Protein AF-A0A9P0JZD2-F1 (afdb_monomer)

pLDDT: mean 80.15, std 13.13, range [44.97, 94.06]

Radius of gyration: 17.5 Å; Cα contacts (8 Å, |Δi|>4): 7; chains: 1; bounding box: 36×21×42 Å

Structure (mmCIF, N/CA/C/O backbone):
data_AF-A0A9P0JZD2-F1
#
_entry.id   AF-A0A9P0JZD2-F1
#
loop_
_atom_site.group_PDB
_atom_site.id
_atom_site.type_symbol
_atom_site.label_atom_id
_atom_site.label_alt_id
_atom_site.label_comp_id
_atom_site.label_asym_id
_atom_site.label_entity_id
_atom_site.label_seq_id
_atom_site.pdbx_PDB_ins_code
_atom_site.Cartn_x
_atom_site.Cartn_y
_atom_site.Cartn_z
_atom_site.occupancy
_atom_site.B_iso_or_equiv
_atom_site.auth_seq_id
_atom_site.auth_comp_id
_atom_site.auth_asym_id
_atom_site.auth_atom_id
_atom_site.pdbx_PDB_model_num
ATOM 1 N N . MET A 1 1 ? 5.981 -11.691 -26.739 1.00 73.81 1 MET A N 1
ATOM 2 C CA . MET A 1 1 ? 6.161 -11.688 -25.270 1.00 73.81 1 MET A CA 1
ATOM 3 C C . MET A 1 1 ? 4.791 -11.516 -24.620 1.00 73.81 1 MET A C 1
ATOM 5 O O . MET A 1 1 ? 4.037 -10.691 -25.128 1.00 73.81 1 MET A O 1
ATOM 9 N N . PRO A 1 2 ? 4.413 -12.283 -23.580 1.00 93.94 2 PRO A N 1
ATOM 10 C CA . PRO A 1 2 ? 3.106 -12.121 -22.944 1.00 93.94 2 PRO A CA 1
ATOM 11 C C . PRO A 1 2 ? 2.949 -10.700 -22.392 1.00 93.94 2 PRO A C 1
ATOM 13 O O . PRO A 1 2 ? 3.890 -10.154 -21.815 1.00 93.94 2 PRO A O 1
ATOM 16 N N . ASN A 1 3 ? 1.766 -10.108 -22.563 1.00 87.88 3 ASN A N 1
ATOM 17 C CA . ASN A 1 3 ? 1.534 -8.685 -22.289 1.00 87.88 3 ASN A CA 1
ATOM 18 C C . ASN A 1 3 ? 1.860 -8.302 -20.832 1.00 87.88 3 ASN A C 1
ATOM 20 O O . ASN A 1 3 ? 2.441 -7.254 -20.566 1.00 87.88 3 ASN A O 1
ATOM 24 N N . THR A 1 4 ? 1.562 -9.189 -19.882 1.00 89.56 4 THR A N 1
ATOM 25 C CA . THR A 1 4 ? 1.888 -9.008 -18.461 1.00 89.56 4 THR A CA 1
ATOM 26 C C . THR A 1 4 ? 3.396 -8.960 -18.217 1.00 89.56 4 THR A C 1
ATOM 28 O O . THR A 1 4 ? 3.868 -8.119 -17.463 1.00 89.56 4 THR A O 1
ATOM 31 N N . VAL A 1 5 ? 4.168 -9.812 -18.899 1.00 89.19 5 VAL A N 1
ATOM 32 C CA . VAL A 1 5 ? 5.630 -9.858 -18.750 1.00 89.19 5 VAL A CA 1
ATOM 33 C C . 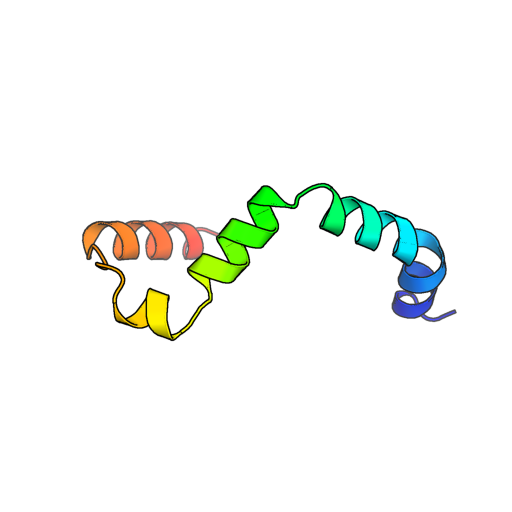VAL A 1 5 ? 6.256 -8.611 -19.384 1.00 89.19 5 VAL A C 1
ATOM 35 O O . VAL A 1 5 ? 7.159 -8.024 -18.802 1.00 89.19 5 VAL A O 1
ATOM 38 N N . HIS A 1 6 ? 5.748 -8.160 -20.539 1.00 92.31 6 HIS A N 1
ATOM 39 C CA . HIS A 1 6 ? 6.210 -6.923 -21.180 1.00 92.31 6 HIS A CA 1
ATOM 40 C C . HIS A 1 6 ? 5.990 -5.710 -20.270 1.00 92.31 6 HIS A C 1
ATOM 42 O O . HIS A 1 6 ? 6.905 -4.923 -20.056 1.00 92.31 6 HIS A O 1
ATOM 48 N N . LYS A 1 7 ? 4.801 -5.596 -19.666 1.00 90.94 7 LYS A N 1
ATOM 49 C CA . LYS A 1 7 ? 4.496 -4.501 -18.738 1.00 90.94 7 LYS A CA 1
ATOM 50 C C . LYS A 1 7 ? 5.410 -4.490 -17.515 1.00 90.94 7 LYS A C 1
ATOM 52 O O . LYS A 1 7 ? 5.848 -3.420 -17.115 1.00 90.94 7 LYS A O 1
ATOM 57 N N . VAL A 1 8 ? 5.713 -5.657 -16.947 1.00 90.88 8 VAL A N 1
ATOM 58 C CA . VAL A 1 8 ? 6.607 -5.761 -15.785 1.00 90.88 8 VAL A CA 1
ATOM 59 C C . VAL A 1 8 ? 8.044 -5.390 -16.150 1.00 90.88 8 VAL A C 1
ATOM 61 O O . VAL A 1 8 ? 8.659 -4.622 -15.421 1.00 90.88 8 VAL A O 1
ATOM 64 N N . LEU A 1 9 ? 8.577 -5.886 -17.272 1.00 92.12 9 LEU A N 1
ATOM 65 C CA . LEU A 1 9 ? 9.96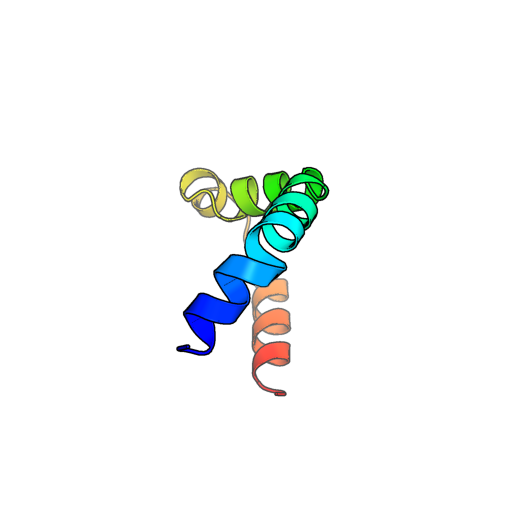0 -5.580 -17.656 1.00 92.12 9 LEU A CA 1
ATOM 66 C C . LEU A 1 9 ? 10.157 -4.121 -18.079 1.00 92.12 9 LEU A C 1
ATOM 68 O O . LEU A 1 9 ? 11.221 -3.568 -17.827 1.00 92.12 9 LEU A O 1
ATOM 72 N N . VAL A 1 10 ? 9.157 -3.511 -18.719 1.00 93.62 10 VAL A N 1
ATOM 73 C CA . VAL A 1 10 ? 9.275 -2.143 -19.245 1.00 93.62 10 VAL A CA 1
ATOM 74 C C . VAL A 1 10 ? 8.912 -1.094 -18.196 1.00 93.62 10 VAL A C 1
ATOM 76 O O . VAL A 1 10 ? 9.633 -0.116 -18.052 1.00 93.62 10 VAL A O 1
ATOM 79 N N . TYR A 1 11 ? 7.831 -1.298 -17.439 1.00 94.06 11 TYR A N 1
ATOM 80 C CA . TYR A 1 11 ? 7.282 -0.279 -16.532 1.00 94.06 11 TYR A CA 1
ATOM 81 C C . TYR A 1 11 ? 7.424 -0.632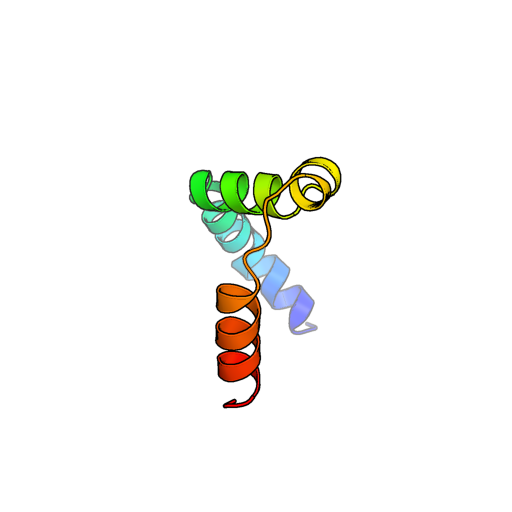 -15.047 1.00 94.06 11 TYR A C 1
ATOM 83 O O . TYR A 1 11 ? 6.995 0.135 -14.188 1.00 94.06 11 TYR A O 1
ATOM 91 N N . GLY A 1 12 ? 7.994 -1.794 -14.708 1.00 89.19 12 GLY A N 1
ATOM 92 C CA . GLY A 1 12 ? 8.045 -2.278 -13.327 1.00 89.19 12 GLY A CA 1
ATOM 93 C C . GLY A 1 12 ? 8.732 -1.303 -12.371 1.00 89.19 12 GLY A C 1
ATOM 94 O O . GLY A 1 12 ? 8.192 -1.029 -11.303 1.00 89.19 12 GLY A O 1
ATOM 95 N N . CYS A 1 13 ? 9.871 -0.732 -12.771 1.00 89.19 13 CYS A N 1
ATOM 96 C CA . CYS A 1 13 ? 10.611 0.225 -11.944 1.00 89.19 13 CYS A CA 1
ATOM 97 C C . CYS A 1 13 ? 9.811 1.509 -11.691 1.00 89.19 13 CYS A C 1
ATOM 99 O O . CYS A 1 13 ? 9.671 1.926 -10.547 1.00 89.19 13 CYS A O 1
ATOM 101 N N . GLU A 1 14 ? 9.204 2.083 -12.731 1.00 91.19 14 GLU A N 1
ATOM 102 C CA . GLU A 1 14 ? 8.417 3.320 -12.629 1.00 91.19 14 GLU A CA 1
ATOM 103 C C . GLU A 1 14 ? 7.179 3.142 -11.741 1.00 91.19 14 GLU A C 1
ATOM 105 O O . GLU A 1 14 ? 6.841 4.020 -10.948 1.00 91.19 14 GLU A O 1
ATOM 110 N N . ILE A 1 15 ? 6.519 1.982 -11.832 1.00 86.06 15 ILE A N 1
ATOM 111 C CA . ILE A 1 15 ? 5.378 1.635 -10.975 1.00 86.06 15 ILE A CA 1
ATOM 112 C C . ILE A 1 15 ? 5.821 1.542 -9.512 1.00 86.06 15 ILE A C 1
ATOM 114 O O . ILE A 1 15 ? 5.131 2.050 -8.627 1.00 86.06 15 ILE A O 1
ATOM 118 N N . ILE A 1 16 ? 6.965 0.907 -9.251 1.00 84.44 16 ILE 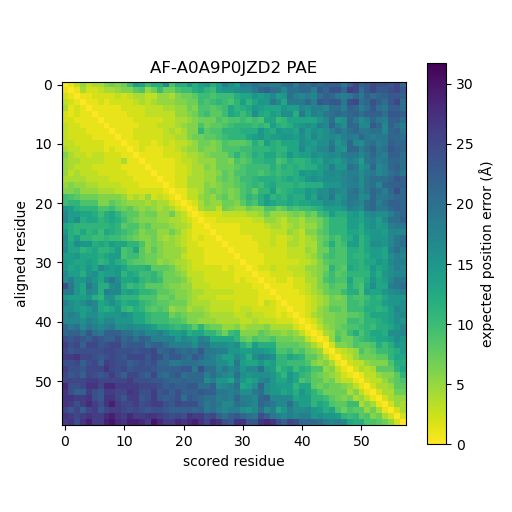A N 1
ATOM 119 C CA . ILE A 1 16 ? 7.523 0.759 -7.905 1.00 84.44 16 ILE A CA 1
ATOM 120 C C . ILE A 1 16 ? 7.911 2.130 -7.329 1.00 84.44 16 ILE A C 1
ATOM 122 O O . ILE A 1 16 ? 7.553 2.447 -6.195 1.00 84.44 16 ILE A O 1
ATOM 126 N N . ASP A 1 17 ? 8.559 2.985 -8.113 1.00 85.81 17 ASP A N 1
ATOM 127 C CA . ASP A 1 17 ? 8.954 4.327 -7.681 1.00 85.81 17 ASP A CA 1
ATOM 128 C C . ASP A 1 17 ? 7.736 5.231 -7.429 1.00 85.81 17 ASP A C 1
ATOM 130 O O . ASP A 1 17 ? 7.655 5.923 -6.407 1.00 85.81 17 ASP A O 1
ATOM 134 N N . ALA A 1 18 ? 6.717 5.169 -8.290 1.00 81.69 18 ALA A N 1
ATOM 135 C CA . ALA A 1 18 ? 5.440 5.851 -8.073 1.00 81.69 18 ALA A CA 1
ATOM 136 C C . ALA A 1 18 ? 4.727 5.356 -6.798 1.00 81.69 18 ALA A C 1
ATOM 138 O O . ALA A 1 18 ? 4.074 6.126 -6.088 1.00 81.69 18 ALA A O 1
ATOM 139 N N . PHE A 1 19 ? 4.882 4.077 -6.461 1.00 78.94 19 PHE A N 1
ATOM 140 C CA . PHE A 1 19 ? 4.344 3.505 -5.232 1.00 78.94 19 PHE A CA 1
ATOM 141 C C . PHE A 1 19 ? 5.089 4.011 -3.985 1.00 78.94 19 PH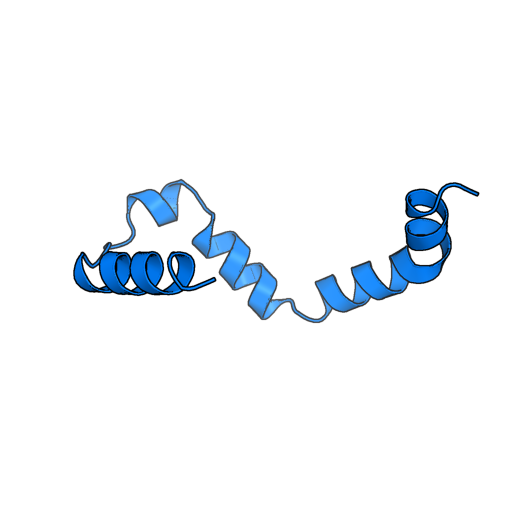E A C 1
ATOM 143 O O . PHE A 1 19 ? 4.463 4.352 -2.980 1.00 78.94 19 PHE A O 1
ATOM 150 N N . TYR A 1 20 ? 6.419 4.134 -4.051 1.00 78.25 20 TYR A N 1
ATOM 151 C CA . TYR A 1 20 ? 7.246 4.598 -2.932 1.00 78.25 20 TYR A CA 1
ATOM 152 C C . TYR A 1 20 ? 7.278 6.115 -2.740 1.00 78.25 20 TYR A C 1
ATOM 154 O O .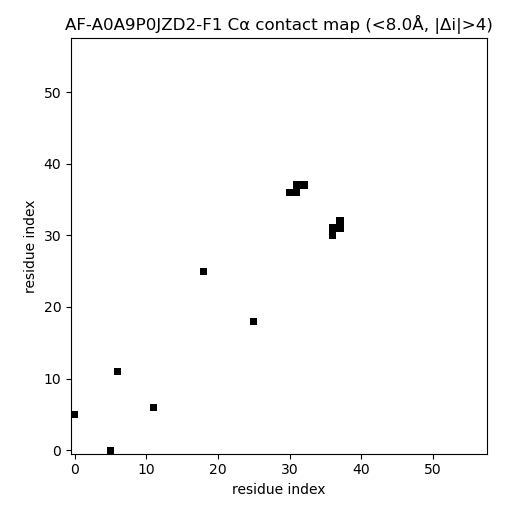 TYR A 1 20 ? 7.584 6.572 -1.637 1.00 78.25 20 TYR A O 1
ATOM 162 N N . THR A 1 21 ? 6.966 6.905 -3.764 1.00 83.06 21 THR A N 1
ATOM 163 C CA . THR A 1 21 ? 6.824 8.367 -3.642 1.00 83.06 21 THR A CA 1
ATOM 164 C C . THR A 1 21 ? 5.578 8.752 -2.842 1.00 83.06 21 THR A C 1
ATOM 166 O O . THR A 1 21 ? 5.611 9.706 -2.067 1.00 83.06 21 THR A O 1
ATOM 169 N N . ASN A 1 22 ? 4.516 7.946 -2.907 1.00 84.00 22 ASN A N 1
ATOM 170 C CA . ASN A 1 22 ? 3.262 8.157 -2.179 1.00 84.00 22 ASN A CA 1
ATOM 171 C C . ASN A 1 22 ? 3.274 7.534 -0.767 1.00 84.00 22 ASN A C 1
ATOM 173 O O . ASN A 1 22 ? 2.342 6.828 -0.367 1.00 84.00 22 ASN A O 1
ATOM 177 N N . LYS A 1 23 ? 4.329 7.799 0.019 1.00 83.38 23 LYS A N 1
ATOM 178 C CA . LYS A 1 23 ? 4.507 7.218 1.370 1.00 83.38 23 LYS A CA 1
ATOM 179 C C . LYS A 1 23 ? 3.332 7.498 2.302 1.00 83.38 23 LYS A C 1
ATOM 181 O O . LYS A 1 23 ? 2.985 6.643 3.115 1.00 83.38 23 LYS A O 1
ATOM 186 N N . ASP A 1 24 ? 2.715 8.667 2.180 1.00 83.75 24 ASP A N 1
ATOM 187 C CA . ASP A 1 24 ? 1.595 9.063 3.033 1.00 83.75 24 ASP A CA 1
ATOM 188 C C . ASP A 1 24 ? 0.327 8.277 2.702 1.00 83.75 24 ASP A C 1
ATOM 190 O O . ASP A 1 24 ? -0.310 7.734 3.607 1.00 83.75 24 ASP A O 1
ATOM 194 N N . LEU A 1 25 ? 0.018 8.112 1.411 1.00 84.69 25 LEU A N 1
ATOM 195 C CA . LEU A 1 25 ? -1.079 7.255 0.961 1.00 84.69 25 LEU A CA 1
ATOM 196 C C . LEU A 1 25 ? -0.865 5.818 1.449 1.00 84.69 25 LEU A C 1
ATOM 198 O O . LEU A 1 25 ? -1.779 5.207 1.998 1.00 84.69 25 LEU A O 1
ATOM 202 N N . MET A 1 26 ? 0.361 5.304 1.328 1.00 84.44 26 MET A N 1
ATOM 203 C CA . MET A 1 26 ? 0.704 3.958 1.779 1.00 84.44 26 MET A CA 1
ATOM 204 C C . MET A 1 26 ? 0.563 3.774 3.284 1.00 84.44 26 MET A C 1
ATOM 206 O O . MET A 1 26 ? -0.003 2.776 3.723 1.00 84.44 26 MET A O 1
ATOM 210 N N . ARG A 1 27 ? 1.013 4.738 4.090 1.00 87.00 27 ARG A N 1
ATOM 211 C CA . ARG A 1 27 ? 0.825 4.703 5.548 1.00 87.00 27 ARG A CA 1
ATOM 212 C C . ARG A 1 27 ? -0.652 4.705 5.924 1.00 87.00 27 ARG A C 1
ATOM 214 O O . ARG A 1 27 ? -1.056 3.932 6.790 1.00 87.00 27 ARG A O 1
ATOM 221 N N . VAL A 1 28 ? -1.460 5.534 5.263 1.00 88.12 28 VAL A N 1
ATOM 222 C CA . VAL A 1 28 ? -2.908 5.587 5.496 1.00 88.12 28 VAL A CA 1
ATOM 223 C C . VAL A 1 28 ? -3.568 4.267 5.105 1.00 88.12 28 VAL A C 1
ATOM 225 O O . VAL A 1 28 ? -4.355 3.729 5.882 1.00 88.12 28 VAL A O 1
ATOM 228 N N . LEU A 1 29 ? -3.232 3.703 3.945 1.00 87.56 29 LEU A N 1
ATOM 229 C CA . LEU A 1 29 ? -3.758 2.409 3.505 1.00 87.56 29 LEU A CA 1
ATOM 230 C C . LEU A 1 29 ? -3.361 1.279 4.461 1.00 87.56 29 LEU A C 1
ATOM 232 O O . LEU A 1 29 ? -4.213 0.476 4.836 1.00 87.56 29 LEU A O 1
ATOM 236 N N . LEU A 1 30 ? -2.113 1.252 4.934 1.00 89.19 30 LEU A N 1
ATOM 237 C CA . LEU A 1 30 ? -1.639 0.249 5.890 1.00 89.19 30 LEU A CA 1
ATOM 238 C C . LEU A 1 30 ? -2.397 0.343 7.228 1.00 89.19 30 LEU A C 1
ATOM 240 O O . LEU A 1 30 ? -2.937 -0.644 7.713 1.00 89.19 30 LEU A O 1
ATOM 244 N N . LEU A 1 31 ? -2.530 1.549 7.789 1.00 89.44 31 LEU A N 1
ATOM 245 C CA . LEU A 1 31 ? -3.255 1.788 9.047 1.00 89.44 31 LEU A CA 1
ATOM 246 C C . LEU A 1 31 ? -4.769 1.569 8.922 1.00 89.44 31 LEU A C 1
ATOM 248 O O . LEU A 1 31 ? -5.463 1.333 9.913 1.00 89.44 31 LEU A O 1
ATOM 252 N N . THR A 1 32 ? -5.328 1.723 7.722 1.00 86.88 32 THR A N 1
ATOM 253 C CA . THR A 1 32 ? -6.765 1.529 7.495 1.00 86.88 32 THR A CA 1
ATOM 254 C C . THR A 1 32 ? -7.143 0.088 7.211 1.00 86.88 32 THR A C 1
ATOM 256 O O . THR A 1 32 ? -8.265 -0.277 7.565 1.00 86.88 32 THR A O 1
ATOM 259 N N . SER A 1 33 ? -6.223 -0.699 6.653 1.00 87.44 33 SER A N 1
ATOM 260 C CA . SER A 1 33 ? -6.368 -2.139 6.411 1.00 87.44 33 SER A CA 1
ATOM 261 C C . SER A 1 33 ? -5.962 -3.012 7.602 1.00 87.44 33 SER A C 1
ATOM 263 O O . SER A 1 33 ? -6.319 -4.188 7.627 1.00 87.44 33 SER A O 1
ATOM 265 N N . ASP A 1 34 ? -5.278 -2.450 8.604 1.00 93.44 34 ASP A N 1
ATOM 266 C CA . ASP A 1 34 ? -4.902 -3.167 9.823 1.00 93.44 34 ASP A CA 1
ATOM 267 C C . ASP A 1 34 ? -6.134 -3.779 10.538 1.00 93.44 34 ASP A C 1
ATOM 269 O O . ASP A 1 34 ? -7.060 -3.044 10.911 1.00 93.44 34 ASP A O 1
ATOM 273 N N . PRO A 1 35 ? -6.169 -5.111 10.761 1.00 90.06 35 PRO A N 1
ATOM 274 C CA . PRO A 1 35 ? -7.323 -5.787 11.356 1.00 90.06 35 PRO A CA 1
ATOM 275 C C . PRO A 1 35 ? -7.642 -5.332 12.783 1.00 90.06 35 PRO A C 1
ATOM 277 O O . PRO A 1 35 ? -8.815 -5.227 13.154 1.00 90.06 35 PRO A O 1
ATOM 280 N N . PHE A 1 36 ? -6.621 -5.038 13.591 1.00 92.19 36 PHE A N 1
ATOM 281 C CA . PHE A 1 36 ? -6.799 -4.617 14.976 1.00 92.19 36 PHE A CA 1
ATOM 282 C C . PHE A 1 36 ? -7.389 -3.207 15.034 1.00 92.19 36 PHE A C 1
ATOM 284 O O . PHE A 1 36 ? -8.413 -2.991 15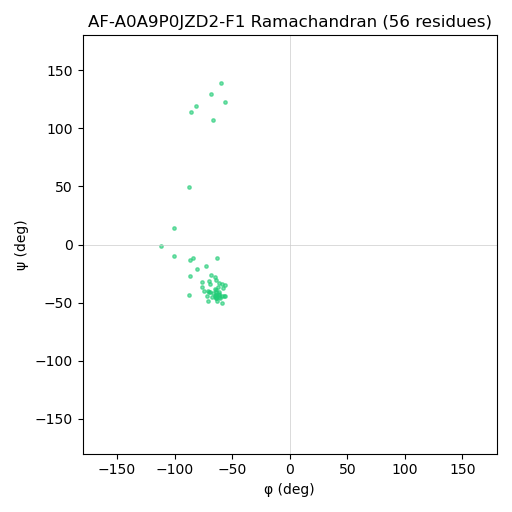.686 1.00 92.19 36 PHE A O 1
ATOM 291 N N . ILE A 1 37 ? -6.820 -2.265 14.283 1.00 89.94 37 ILE A N 1
ATOM 292 C CA . ILE A 1 37 ? -7.330 -0.898 14.162 1.00 89.94 37 ILE A CA 1
ATOM 293 C C . ILE A 1 37 ? -8.741 -0.917 13.572 1.00 89.94 37 ILE A C 1
ATOM 295 O O . ILE A 1 37 ? -9.629 -0.251 14.102 1.00 89.94 37 ILE A O 1
ATOM 299 N N . SER A 1 38 ? -8.974 -1.702 12.518 1.00 88.25 38 SER A N 1
ATOM 300 C CA . SER A 1 38 ? -10.290 -1.868 11.893 1.00 88.25 38 SER A CA 1
ATOM 301 C C . SER A 1 38 ? -11.341 -2.337 12.904 1.00 88.25 38 SER A C 1
ATOM 303 O O . SER A 1 38 ? -12.417 -1.746 12.991 1.00 88.25 38 SER A O 1
ATOM 305 N N . SER A 1 39 ? -10.995 -3.310 13.756 1.00 87.50 39 SER A N 1
ATOM 306 C CA . SER A 1 39 ? -11.898 -3.842 14.786 1.00 87.50 39 SER A CA 1
ATOM 307 C C . SER A 1 39 ? -12.276 -2.827 15.873 1.00 87.50 39 SER A C 1
ATOM 309 O O . SER A 1 39 ? -13.347 -2.930 16.471 1.00 87.50 39 SER A O 1
ATOM 311 N N . LYS A 1 40 ? -11.405 -1.847 16.151 1.00 89.50 40 LYS A N 1
ATOM 312 C CA . LYS A 1 40 ? -11.617 -0.813 17.180 1.00 89.50 40 LYS A CA 1
ATOM 313 C C . LYS A 1 40 ? -12.090 0.521 16.604 1.00 89.50 40 LYS A C 1
ATOM 315 O O . LYS A 1 40 ? -12.488 1.410 1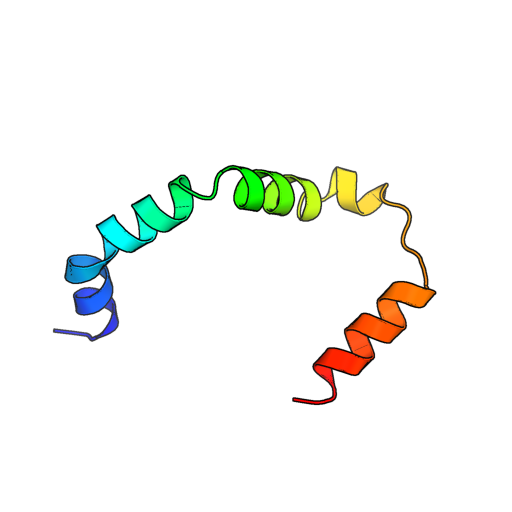7.358 1.00 89.50 40 LYS A O 1
ATOM 320 N N . ARG A 1 41 ? -12.065 0.685 15.280 1.00 86.88 41 ARG A N 1
ATOM 321 C CA . ARG A 1 41 ? -12.483 1.913 14.606 1.00 86.88 41 ARG A CA 1
ATOM 322 C C . ARG A 1 41 ? -13.994 2.091 14.747 1.00 86.88 41 ARG A C 1
ATOM 324 O O . ARG A 1 41 ? -14.781 1.208 14.423 1.00 86.88 41 ARG A O 1
ATOM 331 N N . LYS A 1 42 ? -14.417 3.278 15.187 1.00 85.19 42 LYS A N 1
ATOM 332 C CA . LYS A 1 42 ? -15.838 3.633 15.281 1.00 85.19 42 LYS A CA 1
ATOM 333 C C . LYS A 1 42 ? -16.443 3.720 13.881 1.00 85.19 42 LYS A C 1
ATOM 335 O O . LYS A 1 42 ? -16.202 4.678 13.148 1.00 85.19 42 LYS A O 1
ATOM 340 N N . VAL A 1 43 ? -17.256 2.736 13.517 1.00 79.50 43 VAL A N 1
ATOM 341 C CA . VAL A 1 43 ? -17.960 2.726 12.234 1.00 79.50 43 VAL A CA 1
ATOM 342 C C . VAL A 1 43 ? -19.266 3.511 12.365 1.00 79.50 43 VAL A C 1
ATOM 344 O O . VAL A 1 43 ? -20.178 3.122 13.090 1.00 79.50 43 VAL A O 1
ATOM 347 N N . SER A 1 44 ? -19.371 4.643 11.665 1.00 76.06 44 SER A N 1
ATOM 348 C CA . SER A 1 44 ? -20.632 5.385 11.558 1.00 76.06 44 SER A CA 1
ATOM 349 C C . SER A 1 44 ? -21.525 4.751 10.489 1.00 76.06 44 SER A C 1
ATOM 351 O O . SER A 1 44 ? -21.189 4.745 9.303 1.00 76.06 44 SER A O 1
ATOM 353 N N . SER A 1 45 ? -22.707 4.276 10.885 1.00 68.00 45 SER A N 1
ATOM 354 C CA . SER A 1 45 ? -23.708 3.654 10.000 1.00 68.00 45 SER A CA 1
ATOM 355 C C . SER A 1 45 ? -24.284 4.592 8.925 1.00 68.00 45 SER A C 1
ATOM 357 O O . SER A 1 45 ? -24.959 4.145 7.992 1.00 68.00 45 SER A O 1
ATOM 359 N N . LYS A 1 46 ? -24.029 5.904 9.019 1.00 62.91 46 LYS A N 1
ATOM 360 C CA . LYS A 1 46 ? -24.349 6.874 7.958 1.00 62.91 46 LYS A CA 1
ATOM 361 C C . LYS A 1 46 ? -23.347 6.807 6.797 1.00 62.91 46 LYS A C 1
ATOM 363 O O . LYS A 1 46 ? -23.763 6.891 5.647 1.00 62.91 46 LYS A O 1
ATOM 368 N N . ASN A 1 47 ? -22.065 6.570 7.080 1.00 59.75 47 ASN A N 1
ATOM 369 C CA . ASN A 1 47 ? -21.013 6.546 6.057 1.00 59.75 47 ASN A CA 1
ATOM 370 C C . ASN A 1 47 ? -21.035 5.256 5.224 1.00 59.75 47 ASN A C 1
ATOM 372 O O . ASN A 1 47 ? -20.777 5.314 4.026 1.00 59.75 47 ASN A O 1
ATOM 376 N N . ILE A 1 48 ? -21.428 4.120 5.819 1.00 60.84 48 ILE A N 1
ATOM 377 C CA . ILE A 1 48 ? -21.592 2.854 5.082 1.00 60.84 48 ILE A CA 1
ATOM 378 C C . ILE A 1 48 ? -22.622 3.020 3.962 1.00 60.84 48 ILE A C 1
ATOM 380 O O . ILE A 1 48 ? -22.311 2.730 2.814 1.00 60.84 48 ILE A O 1
ATOM 384 N N . ARG A 1 49 ? -23.813 3.556 4.271 1.00 59.84 49 ARG A N 1
ATOM 385 C CA . ARG A 1 49 ? -24.903 3.739 3.293 1.00 59.84 49 ARG A CA 1
ATOM 386 C C . ARG A 1 49 ? -24.503 4.611 2.103 1.00 59.84 49 ARG A C 1
ATOM 388 O O . ARG A 1 49 ? -24.961 4.360 0.992 1.00 59.84 49 ARG A O 1
ATOM 395 N N . ASN A 1 50 ? -23.650 5.608 2.325 1.00 59.50 50 ASN A N 1
ATOM 396 C CA . ASN A 1 50 ? -23.162 6.481 1.260 1.00 59.50 50 ASN A CA 1
ATOM 397 C C . ASN A 1 50 ? -22.129 5.771 0.371 1.00 59.50 50 ASN A C 1
ATOM 399 O O . ASN A 1 50 ? -22.220 5.882 -0.848 1.00 59.50 50 ASN A O 1
ATOM 403 N N . ALA A 1 51 ? -21.225 4.974 0.953 1.00 60.06 51 ALA A N 1
ATOM 404 C CA . ALA A 1 51 ? -20.294 4.149 0.182 1.00 60.06 51 ALA A CA 1
ATOM 405 C C . ALA A 1 51 ? -21.035 3.089 -0.654 1.00 60.06 51 ALA A C 1
ATOM 407 O O . ALA A 1 51 ? -20.785 2.962 -1.848 1.00 60.06 51 ALA A O 1
ATOM 408 N N . THR A 1 52 ? -22.018 2.383 -0.077 1.00 59.56 52 THR A N 1
ATOM 409 C CA . THR A 1 52 ? -22.791 1.360 -0.812 1.00 59.56 52 THR A CA 1
ATOM 410 C C . THR A 1 52 ? -23.612 1.950 -1.959 1.00 59.56 52 THR A C 1
ATOM 412 O O . THR A 1 52 ? -23.849 1.272 -2.955 1.00 59.56 52 THR A O 1
ATOM 415 N N . ARG A 1 53 ? -24.058 3.207 -1.833 1.00 59.44 53 ARG A N 1
ATOM 416 C CA . ARG A 1 53 ? -24.764 3.912 -2.910 1.00 59.44 53 ARG A CA 1
ATOM 417 C C . ARG A 1 53 ? -23.845 4.230 -4.085 1.00 59.44 53 ARG A C 1
ATOM 419 O O . ARG A 1 53 ? -24.277 4.026 -5.209 1.00 59.44 53 ARG A O 1
ATOM 426 N N . GLN A 1 54 ? -22.601 4.645 -3.840 1.00 56.75 54 GLN A N 1
ATOM 427 C CA . GLN A 1 54 ? -21.649 4.950 -4.915 1.00 56.75 54 GLN A CA 1
ATOM 428 C C . GLN A 1 54 ? -21.270 3.715 -5.747 1.00 56.75 54 GLN A C 1
ATOM 430 O O . GLN A 1 54 ? -21.199 3.815 -6.967 1.00 56.75 54 GLN A O 1
ATOM 435 N N . PHE A 1 55 ? -21.116 2.542 -5.123 1.00 57.31 55 PHE A N 1
ATOM 436 C CA . PHE A 1 55 ? -20.823 1.292 -5.845 1.00 57.31 55 PHE A CA 1
ATOM 437 C C . PHE A 1 55 ? -22.005 0.728 -6.645 1.00 57.31 55 PHE A C 1
ATOM 439 O O . PHE A 1 55 ? -21.795 -0.098 -7.522 1.00 57.31 55 PHE A O 1
ATOM 446 N N . ARG A 1 56 ? -23.246 1.143 -6.354 1.00 54.94 56 ARG A N 1
ATOM 447 C CA . ARG A 1 56 ? -24.442 0.711 -7.103 1.00 54.94 56 ARG A CA 1
ATOM 448 C C . ARG A 1 56 ? -24.705 1.525 -8.372 1.00 54.94 56 ARG A C 1
ATOM 450 O O . ARG A 1 56 ? -25.580 1.151 -9.141 1.00 54.94 56 ARG A O 1
ATOM 457 N N . THR A 1 57 ? -24.014 2.648 -8.545 1.00 54.41 57 THR A N 1
ATOM 458 C CA . THR A 1 57 ? -24.199 3.595 -9.660 1.00 54.41 57 THR A CA 1
ATOM 459 C C . THR A 1 57 ? -23.152 3.455 -10.771 1.00 54.41 57 THR A C 1
ATOM 461 O O . THR A 1 57 ? -23.050 4.354 -11.602 1.00 54.41 57 THR A O 1
ATOM 464 N N . ILE A 1 58 ? -22.385 2.360 -10.791 1.00 44.97 58 ILE A N 1
ATOM 465 C CA . ILE A 1 58 ? -21.405 2.028 -11.840 1.00 44.97 58 ILE A CA 1
ATOM 466 C C . ILE A 1 58 ? -21.849 0.746 -12.538 1.00 44.97 58 ILE A C 1
ATOM 468 O O . ILE A 1 58 ? -22.254 -0.186 -11.806 1.00 44.97 58 ILE A O 1
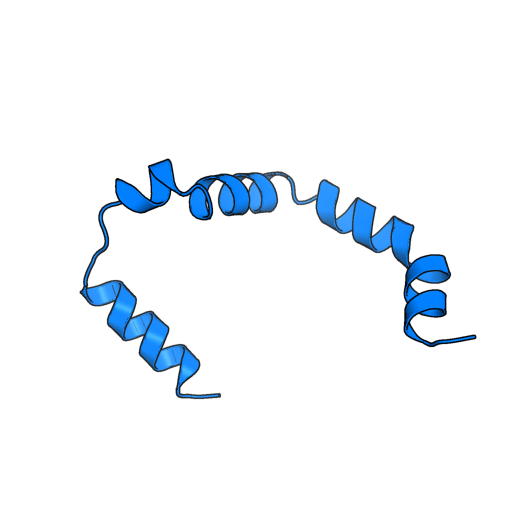#

Solvent-accessible surface area (backbone atoms only — not comparable to full-atom values): 3554 Å² total; per-residue (Å²): 127,61,69,70,58,51,48,47,74,73,43,40,66,61,54,51,50,59,56,62,71,41,50,65,61,50,52,52,52,52,60,61,68,32,67,69,53,49,73,70,50,85,80,57,77,68,58,54,58,56,55,57,51,61,68,69,76,110

Organism: Acanthoscelides obtectus (NCBI:txid200917)

Secondary structure (DSSP, 8-state):
--HHHHHHHHHHHHHHHHHHH-HHHHHHHHHHH-HHHHHHS---HHHHHHHHHHHTT-

Mean predicted aligned error: 11.22 Å

Sequence (58 aa):
MPNTVHKVLVYGCEIIDAFYTNKDLMRVLLLTSDPFISSKRKVSSKNIRNATRQFRTI

Foldseek 3Di:
DPPVVVCCVPCVVVVVVVVVVVVVVVVVVCCCPDPVNVVVDDDDPVVVVVVVVVVVVD